Protein AF-A0A7S0KEX9-F1 (afdb_monomer_lite)

Radius of gyration: 14.99 Å; chains: 1; bounding box: 38×30×34 Å

InterPro domains:
  IPR036866 Ribonuclease Z/Hydroxyacylglutathione hydrolase-like [G3DSA:3.60.15.10] (30-98)
  IPR036866 Ribonuclease Z/Hydroxyacylglutathione hydrolase-like [SSF56281] (35-96)

Sequence (99 aa):
PMFADVANAHAWLEAAQALAMRAVVAPCPAHVPHLAPIVTLSDRVTRILALNPSALTLRGTNTYLVGTGRERALIDCGEGRAEYDALLLQAMRERGVER

pLDDT: mean 91.54, std 12.7, range [40.56, 98.75]

Secondary structure (DSSP, 8-state):
-TT--TT-HHHHHHHHHHHHHHHHSPPPPTTSPP--SEEEEETTEEEEE-S--BTTTBT-PEEEEE-SSSS-EEE--TT--HHHHHHHHHHHHHHT---

Foldseek 3Di:
DVPPDPDDPVLVVLLVVLVVCLVPFAFADPPQDDDDQWDDPDLFKIWGFPCRGGPVQRRHPIWIFGGNDLATDIRDDGRDDPVRVVVVVVNSVVRNHDD

Organism: NCBI:txid1486918

Structure (mmCIF, N/CA/C/O backbone):
data_AF-A0A7S0KEX9-F1
#
_entry.id   AF-A0A7S0KEX9-F1
#
loop_
_atom_site.group_PDB
_atom_site.id
_atom_site.type_symbol
_atom_site.label_atom_id
_atom_site.label_alt_id
_atom_site.label_comp_id
_atom_site.label_asym_id
_atom_site.label_entity_id
_atom_site.label_seq_id
_atom_site.pdbx_PDB_ins_code
_atom_site.Cartn_x
_atom_site.Cartn_y
_atom_site.Cartn_z
_atom_site.occupancy
_atom_site.B_iso_or_equiv
_atom_site.auth_seq_id
_atom_site.auth_comp_id
_atom_site.auth_asym_id
_atom_site.auth_atom_id
_atom_site.pdbx_PDB_model_num
ATOM 1 N N . PRO A 1 1 ? 13.112 19.384 14.407 1.00 40.56 1 PRO A N 1
ATOM 2 C CA . PRO A 1 1 ? 11.823 18.743 14.044 1.00 40.56 1 PRO A CA 1
ATOM 3 C C . PRO A 1 1 ? 12.077 17.489 13.195 1.00 40.56 1 PRO A C 1
ATOM 5 O O . PRO A 1 1 ? 12.925 17.531 12.313 1.00 40.56 1 PRO A O 1
ATOM 8 N N . MET A 1 2 ? 11.397 16.387 13.516 1.00 44.88 2 MET A N 1
ATOM 9 C CA . MET A 1 2 ? 11.678 14.978 13.166 1.00 44.88 2 MET A CA 1
ATOM 10 C C . MET A 1 2 ? 11.641 14.607 11.661 1.00 44.88 2 MET A C 1
ATOM 12 O O . MET A 1 2 ? 11.432 13.453 11.332 1.00 44.88 2 MET A O 1
ATOM 16 N N . PHE A 1 3 ? 11.834 15.559 10.745 1.00 50.19 3 PHE A N 1
ATOM 17 C C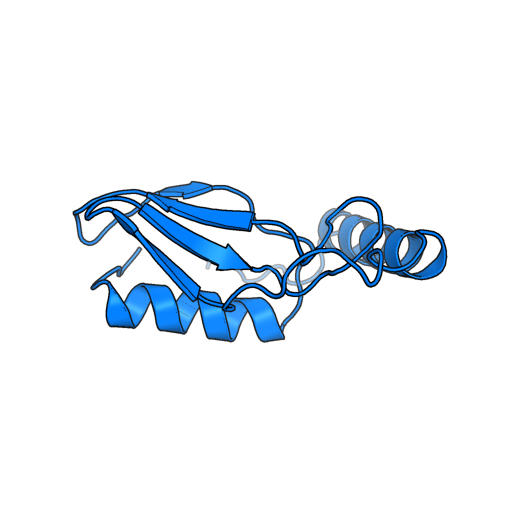A . PHE A 1 3 ? 11.934 15.326 9.294 1.00 50.19 3 PHE A CA 1
ATOM 18 C C . PHE A 1 3 ? 12.926 16.272 8.589 1.00 50.19 3 PHE A C 1
ATOM 20 O O . PHE A 1 3 ? 12.913 16.396 7.371 1.00 50.19 3 PHE A O 1
ATOM 27 N N . ALA A 1 4 ? 13.800 16.955 9.334 1.00 42.62 4 ALA A N 1
ATOM 28 C CA . ALA A 1 4 ? 14.770 17.897 8.770 1.00 42.62 4 ALA A CA 1
ATOM 29 C C . ALA A 1 4 ? 16.101 17.244 8.336 1.00 42.62 4 ALA A C 1
ATOM 31 O O . ALA A 1 4 ? 17.129 17.910 8.374 1.00 42.62 4 ALA A O 1
ATOM 32 N N . ASP A 1 5 ? 16.094 15.969 7.935 1.00 51.12 5 ASP A N 1
ATOM 33 C CA . ASP A 1 5 ? 17.287 15.290 7.405 1.00 51.12 5 ASP A CA 1
ATOM 34 C C . ASP A 1 5 ? 16.951 14.535 6.109 1.00 51.12 5 ASP A C 1
ATOM 36 O O . ASP A 1 5 ? 16.965 13.308 5.997 1.00 51.12 5 ASP A O 1
ATOM 40 N N . VAL A 1 6 ? 16.547 15.323 5.115 1.00 53.88 6 VAL A N 1
ATOM 41 C CA . VAL A 1 6 ? 16.318 14.911 3.726 1.00 53.88 6 VAL A CA 1
ATOM 42 C C . VAL A 1 6 ? 17.662 14.702 3.019 1.00 53.88 6 VAL A C 1
ATOM 44 O O . VAL A 1 6 ? 18.024 15.499 2.163 1.00 53.88 6 VAL A O 1
ATOM 47 N N . ALA A 1 7 ? 18.419 13.672 3.422 1.00 60.12 7 ALA A N 1
ATOM 48 C CA . ALA A 1 7 ? 19.446 12.968 2.626 1.00 60.12 7 ALA A CA 1
ATOM 49 C C . ALA A 1 7 ? 20.301 12.016 3.493 1.00 60.12 7 ALA A C 1
ATOM 51 O O . ALA A 1 7 ? 21.531 12.087 3.465 1.00 60.12 7 ALA A O 1
ATOM 52 N N . ASN A 1 8 ? 19.707 11.094 4.260 1.00 75.31 8 ASN A N 1
ATOM 53 C CA . ASN A 1 8 ? 20.539 10.029 4.829 1.00 75.31 8 ASN A CA 1
ATOM 54 C C . ASN A 1 8 ? 20.976 9.049 3.715 1.00 75.31 8 ASN A C 1
ATOM 56 O O . ASN A 1 8 ? 20.256 8.817 2.741 1.00 75.31 8 ASN A O 1
ATOM 60 N N . ALA A 1 9 ? 22.186 8.494 3.827 1.00 82.06 9 ALA A N 1
ATOM 61 C CA . ALA A 1 9 ? 22.751 7.597 2.812 1.00 82.06 9 ALA A CA 1
ATOM 62 C C . ALA A 1 9 ? 21.870 6.360 2.549 1.00 82.06 9 ALA A C 1
ATOM 64 O O . ALA A 1 9 ? 21.884 5.812 1.450 1.00 82.06 9 ALA A O 1
ATOM 65 N N . HIS A 1 10 ? 21.079 5.946 3.542 1.00 82.06 10 HIS A N 1
ATOM 66 C CA . HIS A 1 10 ? 20.154 4.827 3.421 1.00 82.06 10 HIS A CA 1
ATOM 67 C C . HIS A 1 10 ? 19.002 5.132 2.455 1.00 82.06 10 HIS A C 1
ATOM 69 O O . HIS A 1 10 ? 18.760 4.341 1.555 1.00 82.06 10 HIS A O 1
ATOM 75 N N . ALA A 1 11 ? 18.361 6.299 2.554 1.00 82.06 11 ALA A N 1
ATOM 76 C CA . ALA A 1 11 ? 17.291 6.696 1.640 1.00 82.06 11 ALA A CA 1
ATOM 77 C C . ALA A 1 11 ? 17.776 6.758 0.183 1.00 82.06 11 ALA A C 1
ATOM 79 O O . ALA A 1 11 ? 17.071 6.335 -0.732 1.00 82.06 11 ALA A O 1
ATOM 80 N N . TRP A 1 12 ? 19.007 7.232 -0.034 1.00 84.44 12 TRP A N 1
ATOM 81 C CA . TRP A 1 12 ? 19.632 7.216 -1.357 1.00 84.44 12 TRP A CA 1
ATOM 82 C C . TRP A 1 12 ? 19.937 5.803 -1.854 1.00 84.44 12 TRP A C 1
ATOM 84 O O . TRP A 1 12 ? 19.741 5.526 -3.036 1.00 84.44 12 TRP A O 1
ATOM 94 N N . LEU A 1 13 ? 20.387 4.907 -0.971 1.00 88.75 13 LEU A N 1
ATOM 95 C CA . LEU A 1 13 ? 20.629 3.509 -1.315 1.00 88.75 13 LEU A CA 1
ATOM 96 C C . LEU A 1 13 ? 19.329 2.797 -1.707 1.00 88.75 13 LEU A C 1
ATOM 98 O O . LEU A 1 13 ? 19.294 2.163 -2.757 1.00 88.75 13 LEU A O 1
ATOM 102 N N . GLU A 1 14 ? 18.260 2.973 -0.932 1.00 87.12 14 GLU A N 1
ATOM 103 C CA . GLU A 1 14 ? 16.940 2.397 -1.218 1.00 87.12 14 GLU A CA 1
ATOM 104 C C . GLU A 1 14 ? 16.370 2.937 -2.537 1.00 87.12 14 GLU A C 1
ATOM 106 O O . GLU A 1 14 ? 15.898 2.173 -3.379 1.00 87.12 14 GLU A O 1
ATOM 111 N N . ALA A 1 15 ? 16.488 4.247 -2.785 1.00 85.50 15 ALA A N 1
ATOM 112 C CA . ALA A 1 15 ? 16.070 4.843 -4.053 1.00 85.50 15 ALA A CA 1
ATOM 113 C C . ALA A 1 15 ? 16.876 4.293 -5.245 1.00 85.50 15 ALA A C 1
ATOM 115 O O . ALA A 1 15 ? 16.308 3.996 -6.300 1.00 85.50 15 ALA A O 1
ATOM 116 N N . ALA A 1 16 ? 18.193 4.119 -5.085 1.00 90.25 16 ALA A N 1
ATOM 117 C CA . ALA A 1 16 ? 19.052 3.533 -6.109 1.00 90.25 16 ALA A CA 1
ATOM 118 C C . ALA A 1 16 ? 18.725 2.051 -6.354 1.00 90.25 16 ALA A C 1
ATOM 120 O O . ALA A 1 16 ? 18.656 1.624 -7.508 1.00 90.25 16 ALA A O 1
ATOM 121 N N . GLN A 1 17 ? 18.471 1.276 -5.297 1.00 89.38 17 GLN A N 1
ATOM 122 C CA . GLN A 1 17 ? 18.040 -0.119 -5.391 1.00 89.38 17 GLN A CA 1
ATOM 123 C C . GLN A 1 17 ? 16.681 -0.234 -6.083 1.00 89.38 17 GLN A C 1
ATOM 125 O O . GLN A 1 17 ? 16.544 -1.041 -7.001 1.00 89.38 17 GLN A O 1
ATOM 130 N N . ALA A 1 18 ? 15.704 0.605 -5.731 1.00 88.19 18 ALA A N 1
ATOM 131 C CA . ALA A 1 18 ? 14.406 0.644 -6.399 1.00 88.19 18 ALA A CA 1
ATOM 132 C C . ALA A 1 18 ? 14.549 0.971 -7.895 1.00 88.19 18 ALA A C 1
ATOM 134 O O . ALA A 1 18 ? 13.959 0.296 -8.740 1.00 88.19 18 ALA A O 1
ATOM 135 N N . LEU A 1 19 ? 15.381 1.958 -8.250 1.00 90.81 19 LEU A N 1
ATOM 136 C CA . LEU A 1 19 ? 15.660 2.292 -9.648 1.00 90.81 19 LEU A CA 1
ATOM 137 C C . LEU A 1 19 ? 16.322 1.128 -10.398 1.00 90.81 19 LEU A C 1
ATOM 139 O O . LEU A 1 19 ? 15.902 0.802 -11.510 1.00 90.81 19 LEU A O 1
ATOM 143 N N . ALA A 1 20 ? 17.319 0.483 -9.791 1.00 91.62 20 ALA A N 1
ATOM 144 C CA . ALA A 1 20 ? 17.985 -0.676 -10.374 1.00 91.62 20 ALA A CA 1
ATOM 145 C C . ALA A 1 20 ? 16.995 -1.827 -10.600 1.00 91.62 20 ALA A C 1
ATOM 147 O O . ALA A 1 20 ? 16.930 -2.372 -11.701 1.00 91.62 20 ALA A O 1
ATOM 148 N N . MET A 1 21 ? 16.161 -2.140 -9.603 1.00 90.12 21 MET A N 1
ATOM 149 C CA . MET A 1 21 ? 15.127 -3.172 -9.706 1.00 90.12 21 MET A CA 1
ATOM 150 C C . MET A 1 21 ? 14.129 -2.865 -10.826 1.00 90.12 21 MET A C 1
ATOM 152 O O . MET A 1 21 ? 13.823 -3.748 -11.625 1.00 90.12 21 MET A O 1
ATOM 156 N N . ARG A 1 22 ? 13.685 -1.612 -10.973 1.00 89.69 22 ARG A N 1
ATOM 157 C CA . ARG A 1 22 ? 12.811 -1.202 -12.089 1.00 89.69 22 ARG A CA 1
ATOM 158 C C . ARG A 1 22 ? 13.440 -1.426 -13.465 1.00 89.69 22 ARG A C 1
ATOM 160 O O . ARG A 1 22 ? 12.709 -1.676 -14.417 1.00 89.69 22 ARG A O 1
ATOM 167 N N . ALA A 1 23 ? 14.762 -1.309 -13.583 1.00 91.75 23 ALA A N 1
ATOM 168 C CA . ALA A 1 23 ? 15.464 -1.477 -14.853 1.00 91.75 23 ALA A CA 1
ATOM 169 C C . ALA A 1 23 ? 15.674 -2.951 -15.238 1.00 91.75 23 ALA A C 1
ATOM 171 O O . ALA A 1 23 ? 15.753 -3.259 -16.425 1.00 91.75 23 ALA A O 1
ATOM 172 N N . VAL A 1 24 ? 15.782 -3.853 -14.255 1.00 93.88 24 VAL A N 1
ATOM 173 C CA . VAL A 1 24 ? 16.152 -5.262 -14.497 1.00 93.88 24 VAL A CA 1
ATOM 174 C C . VAL A 1 24 ? 14.998 -6.249 -14.331 1.00 93.88 24 VAL A C 1
ATOM 176 O O . VAL A 1 24 ? 15.065 -7.359 -14.857 1.00 93.88 24 VAL A O 1
ATOM 179 N N . VAL A 1 25 ? 13.939 -5.880 -13.607 1.00 95.06 25 VAL A N 1
ATOM 180 C CA . VAL A 1 25 ? 12.787 -6.760 -13.395 1.00 95.06 25 VAL A CA 1
ATOM 181 C C . VAL A 1 25 ? 11.851 -6.689 -14.597 1.00 95.06 25 VAL A C 1
ATOM 183 O O . VAL A 1 25 ? 11.464 -5.614 -15.053 1.00 95.06 25 VAL A O 1
ATOM 186 N N . ALA A 1 26 ? 11.451 -7.861 -15.092 1.00 97.00 26 ALA A N 1
ATOM 187 C CA . ALA A 1 26 ? 10.507 -7.967 -16.195 1.00 97.00 26 ALA A CA 1
ATOM 188 C C . ALA A 1 26 ? 9.161 -7.270 -15.878 1.00 97.00 26 ALA A C 1
ATOM 190 O O . ALA A 1 26 ? 8.765 -7.180 -14.711 1.00 97.00 26 ALA A O 1
ATOM 191 N N . PRO A 1 27 ? 8.410 -6.809 -16.895 1.00 96.19 27 PRO A N 1
ATOM 192 C CA . PRO A 1 27 ? 7.098 -6.202 -16.689 1.00 96.19 27 PRO A CA 1
ATOM 193 C C . PRO A 1 27 ? 6.069 -7.162 -16.074 1.00 96.19 27 PRO A C 1
ATOM 195 O O . PRO A 1 27 ? 6.195 -8.384 -16.149 1.00 96.19 27 PRO A O 1
ATOM 198 N N . CYS A 1 28 ? 5.002 -6.595 -15.509 1.00 96.56 28 CYS A N 1
ATOM 199 C CA . CYS A 1 28 ? 3.834 -7.355 -15.062 1.00 96.56 28 CYS A CA 1
ATOM 200 C C . CYS A 1 28 ? 3.228 -8.170 -16.226 1.00 96.56 28 CYS A C 1
ATOM 202 O O . CYS A 1 28 ? 2.983 -7.591 -17.291 1.00 96.56 28 CYS A O 1
ATOM 204 N N . PRO A 1 29 ? 2.946 -9.477 -16.056 1.00 96.75 29 PRO A N 1
ATOM 205 C CA . PRO A 1 29 ? 2.329 -10.279 -17.108 1.00 96.75 29 PRO A CA 1
ATOM 206 C C . PRO A 1 29 ? 0.966 -9.722 -17.546 1.00 96.75 29 PRO A C 1
ATOM 208 O O . PRO A 1 29 ? 0.120 -9.381 -16.720 1.00 96.75 29 PRO A O 1
ATOM 211 N N . ALA A 1 30 ? 0.721 -9.687 -18.859 1.00 94.56 30 ALA A N 1
ATOM 212 C CA . ALA A 1 30 ? -0.453 -9.026 -19.442 1.00 94.56 30 ALA A CA 1
ATOM 213 C C . ALA A 1 30 ? -1.810 -9.614 -19.003 1.00 94.56 30 ALA A C 1
ATOM 215 O O . ALA A 1 30 ? -2.813 -8.906 -19.007 1.00 94.56 30 ALA A O 1
ATOM 216 N N . HIS A 1 31 ? -1.851 -10.893 -18.617 1.00 95.50 31 HIS A N 1
ATOM 217 C CA . HIS A 1 31 ? -3.080 -11.596 -18.230 1.00 95.50 31 HIS A CA 1
ATOM 218 C C . HIS A 1 31 ? -3.477 -11.391 -16.760 1.00 95.50 31 HIS A C 1
ATOM 220 O O . HIS A 1 31 ? -4.548 -11.835 -16.349 1.00 95.50 31 HIS A O 1
ATOM 226 N N . VAL A 1 32 ? -2.633 -10.748 -15.945 1.00 96.62 32 VAL A N 1
ATOM 227 C CA . VAL A 1 32 ? -2.974 -10.448 -14.549 1.00 96.62 32 VAL A CA 1
ATOM 228 C C . VAL A 1 32 ? -4.152 -9.468 -14.545 1.00 96.62 32 VAL A C 1
ATOM 230 O O . VAL A 1 32 ? -4.085 -8.471 -15.254 1.00 96.62 32 VAL A O 1
ATOM 233 N N . PRO A 1 33 ? -5.230 -9.665 -13.770 1.00 95.75 33 PRO A N 1
ATOM 234 C CA . PRO A 1 33 ? -6.350 -8.725 -13.746 1.00 95.75 33 PRO A CA 1
ATOM 235 C C . PRO A 1 33 ? -5.930 -7.308 -13.346 1.00 95.75 33 PRO A C 1
ATOM 237 O O . PRO A 1 33 ? -4.985 -7.114 -12.578 1.00 95.75 33 PRO A O 1
ATOM 240 N N . HIS A 1 34 ? -6.627 -6.301 -13.868 1.00 95.25 34 HIS A N 1
ATOM 241 C CA . HIS A 1 34 ? -6.463 -4.932 -13.390 1.00 95.25 34 HIS A CA 1
ATOM 242 C C . HIS A 1 34 ? -7.092 -4.779 -12.007 1.00 95.25 34 HIS A C 1
ATOM 244 O O . HIS A 1 34 ? -8.122 -5.377 -11.699 1.00 95.25 34 HIS A O 1
ATOM 250 N N . LEU A 1 35 ? -6.459 -3.961 -11.174 1.00 96.94 35 LEU A N 1
ATOM 251 C CA . LEU A 1 35 ? -6.886 -3.697 -9.812 1.00 96.94 35 LEU A CA 1
ATOM 252 C C . LEU A 1 35 ? -7.090 -2.194 -9.642 1.00 96.94 35 LEU A C 1
ATOM 254 O O . LEU A 1 35 ? -6.278 -1.401 -10.117 1.00 96.94 35 LEU A O 1
ATOM 258 N N . ALA A 1 36 ? -8.163 -1.808 -8.951 1.00 97.94 36 ALA A N 1
ATOM 259 C CA . ALA A 1 36 ? -8.374 -0.416 -8.574 1.00 97.94 36 ALA A CA 1
ATOM 260 C C . ALA A 1 36 ? -7.237 0.063 -7.644 1.00 97.94 36 ALA A C 1
ATOM 262 O O . ALA A 1 36 ? -6.828 -0.708 -6.761 1.00 97.94 36 ALA A O 1
ATOM 263 N N . PRO A 1 37 ? -6.744 1.309 -7.798 1.00 97.88 37 PRO A N 1
ATOM 264 C CA . PRO A 1 37 ? -5.664 1.839 -6.967 1.00 97.88 37 PRO A CA 1
ATOM 265 C C . PRO A 1 37 ? -5.977 1.817 -5.469 1.00 97.88 37 PRO A C 1
ATOM 267 O O . PRO A 1 37 ? -5.094 1.516 -4.674 1.00 97.88 37 PRO A O 1
ATOM 270 N N . ILE A 1 38 ? -7.234 2.072 -5.097 1.00 98.50 38 ILE A N 1
ATOM 271 C CA . ILE A 1 38 ? -7.737 2.013 -3.722 1.00 98.50 38 ILE A CA 1
ATOM 272 C C . ILE A 1 38 ? -8.950 1.082 -3.705 1.00 98.50 38 ILE A C 1
ATOM 274 O O . ILE A 1 38 ? -9.808 1.156 -4.585 1.00 98.50 38 ILE A O 1
ATOM 278 N N . VAL A 1 39 ? -9.029 0.192 -2.716 1.00 98.56 39 VAL A N 1
ATOM 279 C CA . VAL A 1 39 ? -10.216 -0.643 -2.493 1.00 98.56 39 VAL A CA 1
ATOM 280 C C . VAL A 1 39 ? -10.430 -0.903 -1.005 1.00 98.56 39 VAL A C 1
ATOM 282 O O . VAL A 1 39 ? -9.49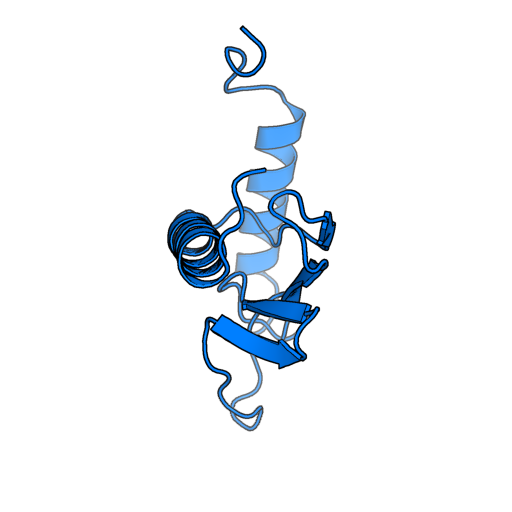9 -1.240 -0.272 1.00 98.56 39 VAL A O 1
ATOM 285 N N . THR A 1 40 ? -11.672 -0.780 -0.546 1.00 98.19 40 THR A N 1
ATOM 286 C CA . THR A 1 40 ? -12.072 -1.232 0.789 1.00 98.19 40 THR A CA 1
ATOM 287 C C . THR A 1 40 ? -12.393 -2.721 0.729 1.00 98.19 40 THR A C 1
ATOM 289 O O . THR A 1 40 ? -13.303 -3.136 0.019 1.00 98.19 40 THR A O 1
ATOM 292 N N . LEU A 1 41 ? -11.626 -3.527 1.462 1.00 98.38 41 LEU A N 1
ATOM 293 C CA . LEU A 1 41 ? -11.791 -4.983 1.513 1.00 98.38 41 LEU A CA 1
ATOM 294 C C . LEU A 1 41 ? -12.717 -5.410 2.660 1.00 98.38 41 LEU A C 1
ATOM 296 O O . LEU A 1 41 ? -13.350 -6.457 2.594 1.00 98.38 41 LEU A O 1
ATOM 300 N N . SER A 1 42 ? -12.773 -4.610 3.727 1.00 98.38 42 SER A N 1
ATOM 301 C CA . SER A 1 42 ? -13.686 -4.763 4.864 1.00 98.38 42 SER A CA 1
ATOM 302 C C . SER A 1 42 ? -13.778 -3.445 5.634 1.00 98.38 42 SER A C 1
ATOM 304 O O . SER A 1 42 ? -13.012 -2.517 5.367 1.00 98.38 42 SER A O 1
ATOM 306 N N . ASP A 1 43 ? -14.624 -3.380 6.663 1.00 96.50 43 ASP A N 1
ATOM 307 C CA . ASP A 1 43 ? -14.711 -2.210 7.549 1.00 96.50 43 ASP A CA 1
ATOM 308 C C . ASP A 1 43 ? -13.354 -1.801 8.147 1.00 96.50 43 ASP A C 1
ATOM 310 O O . ASP A 1 43 ? -13.092 -0.611 8.338 1.00 96.50 43 ASP A O 1
ATOM 314 N N . ARG A 1 44 ? -12.469 -2.781 8.386 1.00 98.31 44 ARG A N 1
ATOM 315 C CA . ARG A 1 44 ? -11.153 -2.594 9.013 1.00 98.31 44 ARG A CA 1
ATOM 316 C C . ARG A 1 44 ? -10.000 -2.448 8.018 1.00 98.31 44 ARG A C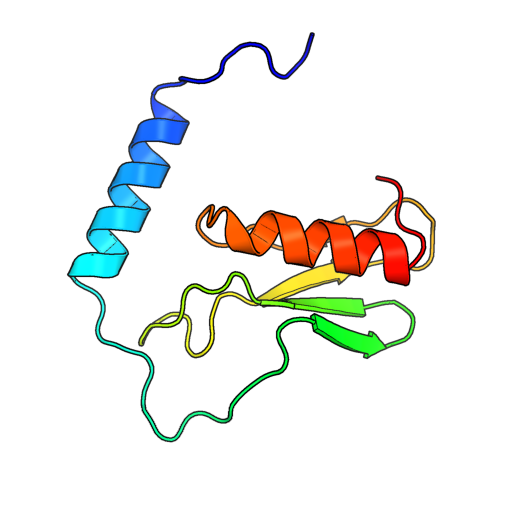 1
ATOM 318 O O . ARG A 1 44 ? -8.944 -1.975 8.419 1.00 98.31 44 ARG A O 1
ATOM 325 N N . VAL A 1 45 ? -10.154 -2.877 6.764 1.00 98.62 45 VAL A N 1
ATOM 326 C CA . VAL A 1 45 ? -9.022 -3.018 5.830 1.00 98.62 45 VAL A CA 1
ATOM 327 C C . VAL A 1 45 ? -9.285 -2.266 4.534 1.00 98.62 45 VAL A C 1
ATOM 329 O O . VAL A 1 45 ? -10.227 -2.567 3.801 1.00 98.62 45 VAL A O 1
ATOM 332 N N . THR A 1 46 ? -8.409 -1.311 4.228 1.00 98.75 46 THR A N 1
ATOM 333 C CA . THR A 1 46 ? -8.353 -0.621 2.932 1.00 98.75 46 THR A CA 1
ATOM 334 C C . THR A 1 46 ? -6.998 -0.883 2.294 1.00 98.75 46 THR A C 1
ATOM 336 O O . THR A 1 46 ? -5.975 -0.671 2.937 1.00 98.75 46 THR A O 1
ATOM 339 N N . ARG A 1 47 ? -6.990 -1.364 1.051 1.00 98.69 47 ARG A N 1
ATOM 340 C CA . ARG A 1 47 ? -5.775 -1.618 0.274 1.00 98.69 47 ARG A CA 1
ATOM 341 C C . ARG A 1 47 ? -5.495 -0.446 -0.655 1.00 98.69 47 ARG A C 1
ATOM 343 O O . ARG A 1 47 ? -6.414 0.012 -1.336 1.00 98.69 47 ARG A O 1
ATOM 350 N N . ILE A 1 48 ? -4.231 -0.055 -0.745 1.00 98.62 48 ILE A N 1
ATOM 351 C CA . ILE A 1 48 ? -3.711 0.911 -1.707 1.00 98.62 48 ILE A CA 1
ATOM 352 C C . ILE A 1 48 ? -2.600 0.231 -2.520 1.00 98.62 48 ILE A C 1
ATOM 354 O O . ILE A 1 48 ? -1.789 -0.514 -1.978 1.00 98.62 48 ILE A O 1
ATOM 358 N N . LEU A 1 49 ? -2.583 0.417 -3.838 1.00 98.25 49 LEU A N 1
ATOM 359 C CA . LEU A 1 49 ? -1.484 -0.059 -4.683 1.00 98.25 49 LEU A CA 1
ATOM 360 C C . LEU A 1 49 ? -0.356 0.971 -4.719 1.00 98.25 49 LEU A C 1
ATOM 362 O O . LEU A 1 49 ? -0.603 2.137 -5.016 1.00 98.25 49 LEU A O 1
ATOM 366 N N . ALA A 1 50 ? 0.888 0.526 -4.533 1.00 97.19 50 ALA A N 1
ATOM 367 C CA . ALA A 1 50 ? 2.077 1.388 -4.571 1.00 97.19 50 ALA A CA 1
ATOM 368 C C . ALA A 1 50 ? 2.544 1.794 -5.984 1.00 97.19 50 ALA A C 1
ATOM 370 O O . ALA A 1 50 ? 3.600 2.403 -6.146 1.00 97.19 50 ALA A O 1
ATOM 371 N N . LEU A 1 51 ? 1.755 1.469 -7.016 1.00 95.69 51 LEU A N 1
ATOM 372 C CA . LEU A 1 51 ? 1.961 1.881 -8.412 1.00 95.69 51 LEU A CA 1
ATOM 373 C C . LEU A 1 51 ? 3.292 1.440 -9.037 1.00 95.69 51 LEU A C 1
ATOM 375 O O . LEU A 1 51 ? 3.792 2.068 -9.968 1.00 95.69 51 LEU A O 1
ATOM 379 N N . ASN A 1 52 ? 3.841 0.328 -8.564 1.00 95.38 52 ASN A N 1
ATOM 380 C CA . ASN A 1 52 ? 5.101 -0.248 -9.016 1.00 95.38 52 ASN A CA 1
ATOM 381 C C . ASN A 1 52 ? 4.914 -1.614 -9.693 1.00 95.38 52 ASN A C 1
ATOM 383 O O . ASN A 1 52 ? 5.376 -2.615 -9.152 1.00 95.38 52 ASN A O 1
ATOM 387 N N . PRO A 1 53 ? 4.211 -1.718 -10.835 1.00 96.12 53 PRO A N 1
ATOM 388 C CA . PRO A 1 53 ? 3.929 -3.004 -11.465 1.00 96.12 53 PRO A CA 1
ATOM 389 C C . PRO A 1 53 ? 5.187 -3.654 -12.057 1.00 96.12 53 PRO A C 1
ATOM 391 O O . PRO A 1 53 ? 5.955 -3.013 -12.769 1.00 96.12 53 PRO A O 1
ATOM 394 N N . SER A 1 54 ? 5.363 -4.951 -11.816 1.00 96.12 54 SER A N 1
ATOM 395 C CA . SER A 1 54 ? 6.474 -5.755 -12.341 1.00 96.12 54 SER A CA 1
ATOM 396 C C . SER A 1 54 ? 6.133 -7.248 -12.283 1.00 96.12 54 SER A C 1
ATOM 398 O O . SER A 1 54 ? 5.086 -7.632 -11.764 1.00 96.12 54 SER A O 1
ATOM 400 N N . ALA A 1 55 ? 7.011 -8.116 -12.775 1.00 96.31 55 ALA A N 1
ATOM 401 C CA . ALA A 1 55 ? 6.873 -9.561 -12.616 1.00 96.31 55 ALA A CA 1
ATOM 402 C C . ALA A 1 55 ? 6.916 -10.012 -11.141 1.00 96.31 55 ALA A C 1
ATOM 404 O O . ALA A 1 55 ? 6.353 -11.054 -10.817 1.00 96.31 55 ALA A O 1
ATOM 405 N N . LEU A 1 56 ? 7.540 -9.231 -10.247 1.00 94.88 56 LEU A N 1
ATOM 406 C CA . LEU A 1 56 ? 7.666 -9.555 -8.817 1.00 94.88 56 LEU A CA 1
ATOM 407 C C . LEU A 1 56 ? 6.545 -8.956 -7.963 1.00 94.88 56 LEU A C 1
ATOM 409 O O . LEU A 1 56 ? 6.144 -9.534 -6.959 1.00 94.88 56 LEU A O 1
ATOM 413 N N . THR A 1 57 ? 6.029 -7.798 -8.364 1.00 95.81 57 THR A N 1
ATOM 414 C CA . THR A 1 57 ? 4.997 -7.043 -7.634 1.00 95.81 57 THR A CA 1
ATOM 415 C C . THR A 1 57 ? 3.624 -7.129 -8.299 1.00 95.81 57 THR A C 1
ATOM 417 O O . THR A 1 57 ? 2.650 -6.573 -7.801 1.00 95.81 57 THR A O 1
ATOM 420 N N . LEU A 1 58 ? 3.514 -7.818 -9.438 1.00 96.94 58 LEU A N 1
ATOM 421 C CA . LEU A 1 58 ? 2.307 -7.910 -10.256 1.00 96.94 58 LEU A CA 1
ATOM 422 C C . LEU A 1 58 ? 1.756 -6.516 -10.597 1.00 96.94 58 LEU A C 1
ATOM 424 O O . LEU A 1 58 ? 2.398 -5.760 -11.322 1.00 96.94 58 LEU A O 1
ATOM 428 N N . ARG A 1 59 ? 0.555 -6.155 -10.131 1.00 97.00 59 ARG A N 1
ATOM 429 C CA . ARG A 1 59 ? -0.042 -4.826 -10.378 1.00 97.00 59 ARG A CA 1
ATOM 430 C C . ARG A 1 59 ? 0.556 -3.714 -9.507 1.00 97.00 59 ARG A C 1
ATOM 432 O O . ARG A 1 59 ? 0.210 -2.553 -9.702 1.00 97.00 59 ARG A O 1
ATOM 439 N N . GLY A 1 60 ? 1.460 -4.067 -8.603 1.00 96.62 60 GLY A N 1
ATOM 440 C CA . GLY A 1 60 ? 2.090 -3.193 -7.628 1.00 96.62 60 GLY A CA 1
ATOM 441 C C . GLY A 1 60 ? 2.034 -3.823 -6.241 1.00 96.62 60 GLY A C 1
ATOM 442 O O . GLY A 1 60 ? 1.194 -4.682 -5.966 1.00 96.62 60 GLY A O 1
ATOM 443 N N . THR A 1 61 ? 2.922 -3.377 -5.361 1.00 97.38 61 THR A N 1
ATOM 444 C CA . THR A 1 61 ? 2.897 -3.737 -3.947 1.00 97.38 61 THR A CA 1
ATOM 445 C C . THR A 1 61 ? 1.546 -3.349 -3.356 1.00 97.38 61 THR A C 1
ATOM 447 O O . THR A 1 61 ? 1.063 -2.231 -3.559 1.00 97.38 61 THR A O 1
ATOM 450 N N . ASN A 1 62 ? 0.928 -4.283 -2.638 1.00 98.38 62 ASN A N 1
ATOM 451 C CA . ASN A 1 62 ? -0.283 -4.007 -1.885 1.00 98.38 62 ASN A CA 1
ATOM 452 C C . ASN A 1 62 ? 0.115 -3.433 -0.529 1.00 98.38 62 ASN A C 1
ATOM 454 O O . ASN A 1 62 ? 0.709 -4.147 0.276 1.00 98.38 62 ASN A O 1
ATOM 458 N N . THR A 1 63 ? -0.258 -2.189 -0.265 1.00 98.50 63 THR A N 1
ATOM 459 C CA . THR A 1 63 ? -0.164 -1.594 1.066 1.00 98.50 63 THR A CA 1
ATOM 460 C C . THR A 1 63 ? -1.546 -1.561 1.704 1.00 98.50 63 THR A C 1
ATOM 462 O O . THR A 1 63 ? -2.570 -1.596 1.007 1.00 98.50 63 THR A O 1
ATOM 465 N N . TYR A 1 64 ? -1.606 -1.544 3.034 1.00 98.69 64 TYR A N 1
ATOM 466 C CA . TYR A 1 64 ? -2.877 -1.648 3.747 1.00 98.69 64 TYR A CA 1
ATOM 467 C C . TYR A 1 64 ? -2.971 -0.666 4.901 1.00 98.69 64 TYR A C 1
ATOM 469 O O . TYR A 1 64 ? -2.120 -0.662 5.782 1.00 98.69 64 TYR A O 1
ATOM 477 N N . LEU A 1 65 ? -4.072 0.080 4.945 1.00 98.50 65 LEU A N 1
ATOM 478 C CA . LEU A 1 65 ? -4.536 0.743 6.157 1.00 98.50 65 LEU A CA 1
ATOM 479 C C . LEU A 1 65 ? -5.412 -0.235 6.939 1.00 98.50 65 LEU A C 1
ATOM 481 O O . LEU A 1 65 ? -6.463 -0.667 6.447 1.00 98.50 65 LEU A O 1
ATOM 485 N N . VAL A 1 66 ? -4.985 -0.571 8.156 1.00 98.69 66 VAL A N 1
ATOM 486 C CA . VAL A 1 66 ? -5.648 -1.552 9.020 1.00 98.69 66 VAL A CA 1
ATOM 487 C C . VAL A 1 66 ? -6.070 -0.913 10.338 1.00 98.69 66 VAL A C 1
ATOM 489 O O . VAL A 1 66 ? -5.252 -0.430 11.117 1.00 98.69 66 VAL A O 1
ATOM 492 N N . GLY A 1 67 ? -7.374 -0.936 10.598 1.00 98.31 67 GLY A N 1
ATOM 493 C 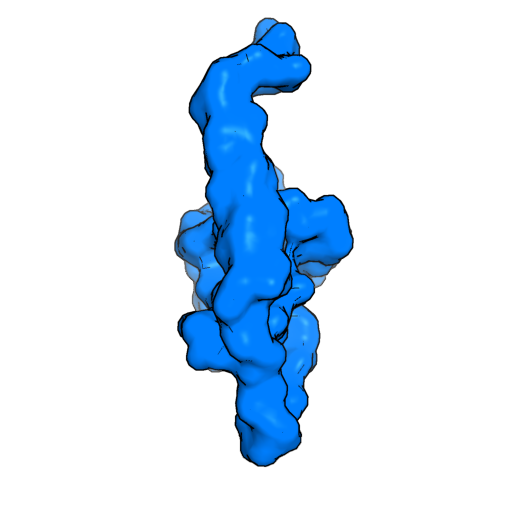CA . GLY A 1 67 ? -7.986 -0.386 11.802 1.00 98.31 67 GLY A CA 1
ATOM 494 C C . GLY A 1 67 ? -9.357 0.217 11.516 1.00 98.31 67 GLY A C 1
ATOM 495 O O . GLY A 1 67 ? -9.753 0.395 10.366 1.00 98.31 67 GLY A O 1
ATOM 496 N N . THR A 1 68 ? -10.094 0.522 12.578 1.00 97.44 68 THR A N 1
ATOM 497 C CA . THR A 1 68 ? -11.407 1.190 12.500 1.00 97.44 68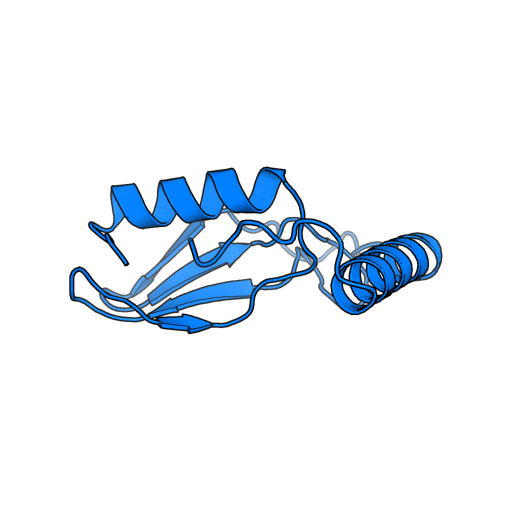 THR A CA 1
ATOM 498 C C . THR A 1 68 ? -11.391 2.585 13.125 1.00 97.44 68 THR A C 1
ATOM 500 O O . THR A 1 68 ? -12.318 3.356 12.906 1.00 97.44 68 THR A O 1
ATOM 503 N N . GLY A 1 69 ? -10.345 2.921 13.888 1.00 97.25 69 GLY A N 1
ATOM 504 C CA . GLY A 1 69 ? -10.165 4.231 14.510 1.00 97.25 69 GLY A CA 1
ATOM 505 C C . GLY A 1 69 ? -9.603 5.288 13.557 1.00 97.25 69 GLY A C 1
ATOM 506 O O . GLY A 1 69 ? -9.429 5.042 12.360 1.00 97.25 69 GLY A O 1
ATOM 507 N N . ARG A 1 70 ? -9.316 6.466 14.122 1.00 97.75 70 ARG A N 1
ATOM 508 C CA . ARG A 1 70 ? -8.661 7.592 13.432 1.00 97.75 70 ARG A CA 1
ATOM 509 C C . ARG A 1 70 ? -7.154 7.388 13.286 1.00 97.75 70 ARG A C 1
ATOM 511 O O . ARG A 1 70 ? -6.559 7.960 12.389 1.00 97.75 70 ARG A O 1
ATOM 518 N N . GLU A 1 71 ? -6.558 6.556 14.132 1.00 98.19 71 GLU A N 1
ATOM 519 C CA . GLU A 1 71 ? -5.177 6.095 13.998 1.00 98.19 71 GLU A CA 1
ATOM 520 C C . GLU A 1 71 ? -5.188 4.655 13.484 1.00 98.19 71 GLU A C 1
ATOM 522 O O . GLU A 1 71 ? -5.945 3.820 14.001 1.00 98.19 71 GLU A O 1
ATOM 527 N N . ARG A 1 72 ? -4.423 4.371 12.426 1.00 98.12 72 ARG A N 1
ATOM 528 C CA . ARG A 1 72 ? -4.407 3.045 11.786 1.00 98.12 72 ARG A CA 1
ATOM 529 C C . ARG A 1 72 ? -2.998 2.605 11.436 1.00 98.12 72 ARG A C 1
ATOM 531 O O . ARG A 1 72 ? -2.148 3.409 11.087 1.00 98.12 72 ARG A O 1
ATOM 538 N N . ALA A 1 73 ? -2.774 1.295 11.464 1.00 98.25 73 ALA A N 1
ATOM 539 C CA . ALA A 1 73 ? -1.509 0.736 11.016 1.00 98.25 73 ALA A CA 1
ATOM 540 C C . ALA A 1 73 ? -1.425 0.795 9.485 1.00 98.25 73 ALA A C 1
ATOM 542 O O . ALA A 1 73 ? -2.343 0.330 8.803 1.00 98.25 73 ALA A O 1
ATOM 543 N N . LEU A 1 74 ? -0.312 1.315 8.967 1.00 98.12 74 LEU A N 1
ATOM 544 C CA . LEU A 1 74 ? 0.094 1.132 7.580 1.00 98.12 74 LEU A CA 1
ATOM 545 C C . LEU A 1 74 ? 0.979 -0.114 7.488 1.00 98.12 74 LEU A C 1
ATOM 547 O O . LEU A 1 74 ? 2.027 -0.188 8.127 1.00 98.12 74 LEU A O 1
ATOM 551 N N . ILE A 1 75 ? 0.544 -1.100 6.710 1.00 98.44 75 ILE A N 1
ATOM 552 C CA . ILE A 1 75 ? 1.330 -2.295 6.401 1.00 98.44 75 ILE A CA 1
ATOM 553 C C . ILE A 1 75 ? 1.925 -2.125 5.009 1.00 98.44 75 ILE A C 1
ATOM 555 O O . ILE A 1 75 ? 1.169 -1.974 4.045 1.00 98.44 75 ILE A O 1
ATOM 559 N N . ASP A 1 76 ? 3.254 -2.235 4.939 1.00 96.38 76 ASP A N 1
ATOM 560 C CA . ASP A 1 76 ? 4.079 -2.033 3.742 1.00 96.38 76 ASP A CA 1
ATOM 561 C C . ASP A 1 76 ? 4.077 -0.572 3.236 1.00 96.38 76 ASP A C 1
ATOM 563 O O . ASP A 1 76 ? 3.158 0.207 3.494 1.00 96.38 76 ASP A O 1
ATOM 567 N N . CYS A 1 77 ? 5.131 -0.187 2.521 1.00 91.75 77 CYS A N 1
ATOM 568 C CA . CYS A 1 77 ? 5.364 1.176 2.035 1.00 91.75 77 CYS A CA 1
ATOM 569 C C . CYS A 1 77 ? 5.670 1.234 0.529 1.00 91.75 77 CYS A C 1
ATOM 571 O O . CYS A 1 77 ? 5.870 2.322 -0.015 1.00 91.75 77 CYS A O 1
ATOM 573 N N . GLY A 1 78 ? 5.697 0.091 -0.167 1.00 92.19 78 GLY A N 1
ATOM 574 C CA . GLY A 1 78 ? 6.044 0.058 -1.587 1.00 92.19 78 GLY A CA 1
ATOM 575 C C . GLY A 1 78 ? 7.492 0.485 -1.846 1.00 92.19 78 GLY A C 1
ATOM 576 O O . GLY A 1 78 ? 8.385 0.166 -1.073 1.00 92.19 78 GLY A O 1
ATOM 577 N N . GLU A 1 79 ? 7.731 1.197 -2.950 1.00 90.12 79 GLU A N 1
ATOM 578 C CA . GLU A 1 79 ? 9.082 1.594 -3.403 1.00 90.12 79 GLU A CA 1
ATOM 579 C C . GLU A 1 79 ? 9.294 3.122 -3.461 1.00 90.12 79 GLU A C 1
ATOM 581 O O . GLU A 1 79 ? 10.137 3.607 -4.217 1.00 90.12 79 GLU A O 1
ATOM 586 N N . GLY A 1 80 ? 8.482 3.899 -2.734 1.00 86.25 80 GLY A N 1
ATOM 587 C CA . GLY A 1 80 ? 8.631 5.359 -2.657 1.00 86.25 80 GLY A CA 1
ATOM 588 C C . GLY A 1 80 ? 8.266 6.118 -3.942 1.00 86.25 80 GLY A C 1
ATOM 589 O O . GLY A 1 80 ? 8.961 7.056 -4.330 1.00 86.25 80 GLY A O 1
ATOM 590 N N . ARG A 1 81 ? 7.197 5.715 -4.646 1.00 88.81 81 ARG A N 1
ATOM 591 C CA . ARG A 1 81 ? 6.653 6.489 -5.780 1.00 88.81 81 ARG A CA 1
ATOM 592 C C . ARG A 1 81 ? 5.884 7.708 -5.280 1.00 88.81 81 ARG A C 1
ATOM 594 O O . ARG A 1 81 ? 4.975 7.555 -4.476 1.00 88.81 81 ARG A O 1
ATOM 601 N N . ALA A 1 82 ? 6.175 8.892 -5.814 1.00 88.56 82 ALA A N 1
ATOM 602 C CA . ALA A 1 82 ? 5.500 10.127 -5.405 1.00 88.56 82 ALA A CA 1
ATOM 603 C C . ALA A 1 82 ? 3.974 10.069 -5.625 1.00 88.56 82 ALA A C 1
ATOM 605 O O . ALA A 1 82 ? 3.196 10.637 -4.864 1.00 88.56 82 ALA A O 1
ATOM 606 N N . GLU A 1 83 ? 3.524 9.346 -6.650 1.00 92.56 83 GLU A N 1
ATOM 607 C CA . GLU A 1 83 ? 2.106 9.173 -6.963 1.00 92.56 83 GLU A CA 1
ATOM 608 C C . GLU A 1 83 ? 1.373 8.284 -5.944 1.00 92.56 83 GLU A C 1
ATOM 610 O O . GLU A 1 83 ? 0.156 8.400 -5.788 1.00 92.56 83 GLU A O 1
ATOM 615 N N . TYR A 1 84 ? 2.095 7.410 -5.231 1.00 95.94 84 TYR A N 1
ATOM 616 C CA . TYR A 1 84 ? 1.517 6.580 -4.174 1.00 95.94 84 TYR A CA 1
ATOM 617 C C . TYR A 1 84 ? 1.086 7.423 -2.969 1.00 95.94 84 TYR A C 1
ATOM 619 O O . TYR A 1 84 ? 0.002 7.193 -2.432 1.00 95.94 84 TYR A O 1
ATOM 627 N N . ASP A 1 85 ? 1.858 8.447 -2.598 1.00 94.94 85 ASP A N 1
ATOM 628 C CA . ASP A 1 85 ? 1.538 9.314 -1.457 1.00 94.94 85 ASP A CA 1
ATOM 629 C C . ASP A 1 85 ? 0.182 10.008 -1.641 1.00 94.94 85 ASP A C 1
ATOM 631 O O . ASP A 1 85 ? -0.618 10.103 -0.709 1.00 94.94 85 ASP A O 1
ATOM 635 N N . ALA A 1 86 ? -0.130 10.429 -2.871 1.00 96.31 86 ALA A N 1
ATOM 636 C CA . ALA A 1 86 ? -1.423 11.022 -3.196 1.00 96.31 86 ALA A CA 1
ATOM 637 C C . ALA A 1 86 ? -2.587 10.041 -2.960 1.00 96.31 86 ALA A C 1
ATOM 639 O O . ALA A 1 86 ? -3.614 10.435 -2.394 1.00 96.31 86 ALA A O 1
ATOM 640 N N . LEU A 1 87 ? -2.418 8.769 -3.341 1.00 97.88 87 LEU A N 1
ATOM 641 C CA . LEU A 1 87 ? -3.412 7.713 -3.120 1.00 97.88 87 LEU A CA 1
ATOM 642 C C . LEU A 1 87 ? -3.547 7.348 -1.642 1.00 97.88 87 LEU A C 1
ATOM 644 O O . LEU A 1 87 ? -4.663 7.172 -1.157 1.00 97.88 87 LEU A O 1
ATOM 648 N N . LEU A 1 88 ? -2.432 7.262 -0.916 1.00 97.81 88 LEU A N 1
ATOM 649 C CA . LEU A 1 88 ? -2.438 6.993 0.517 1.00 97.81 88 LEU A CA 1
ATOM 650 C C . LEU A 1 88 ? -3.193 8.095 1.265 1.00 97.81 88 LEU A C 1
ATOM 652 O O . LEU A 1 88 ? -4.122 7.807 2.017 1.00 97.81 88 LEU A O 1
ATOM 656 N N . LEU A 1 89 ? -2.865 9.362 0.999 1.00 97.19 89 LEU A N 1
ATOM 657 C CA . LEU A 1 89 ? -3.539 10.505 1.614 1.00 97.19 89 LEU A CA 1
ATOM 658 C C . LEU A 1 89 ? -5.024 10.577 1.228 1.00 97.19 89 LEU A C 1
ATOM 660 O O . LEU A 1 89 ? -5.853 10.978 2.046 1.00 97.19 89 LEU A O 1
ATOM 664 N N . GLN A 1 90 ? -5.381 10.192 -0.001 1.00 97.94 90 GLN A N 1
ATOM 665 C CA . GLN A 1 90 ? -6.779 10.054 -0.409 1.00 97.94 90 GLN A CA 1
ATOM 666 C C . GLN A 1 90 ? -7.495 8.979 0.414 1.00 97.94 90 GLN A C 1
ATOM 668 O O . GLN A 1 90 ? -8.526 9.278 1.016 1.00 97.94 90 GLN A O 1
ATOM 673 N N . ALA A 1 91 ? -6.931 7.773 0.502 1.00 98.12 91 ALA A N 1
ATOM 674 C CA . ALA A 1 91 ? -7.504 6.679 1.279 1.00 98.12 91 ALA A CA 1
ATOM 675 C C . ALA A 1 91 ? -7.638 7.046 2.766 1.00 98.12 91 ALA A C 1
ATOM 677 O O . ALA A 1 91 ? -8.651 6.735 3.389 1.00 98.12 91 ALA A O 1
ATOM 678 N N . MET A 1 92 ? -6.658 7.756 3.334 1.00 98.31 92 MET A N 1
ATOM 679 C CA . MET A 1 92 ? -6.733 8.260 4.706 1.00 98.31 92 MET A CA 1
ATOM 680 C C . MET A 1 92 ? -7.924 9.207 4.891 1.00 98.31 92 MET A C 1
ATOM 682 O O . MET A 1 92 ? -8.745 8.978 5.779 1.00 98.31 92 MET A O 1
ATOM 686 N N . ARG A 1 93 ? -8.084 10.214 4.018 1.00 98.19 93 ARG A N 1
ATOM 687 C CA . ARG A 1 93 ? -9.218 11.157 4.079 1.00 98.19 93 ARG A CA 1
ATOM 688 C C . ARG A 1 93 ? -10.566 10.452 3.948 1.00 98.19 93 ARG A C 1
ATOM 690 O O . ARG A 1 93 ? -11.450 10.677 4.768 1.00 98.19 93 ARG A O 1
ATOM 697 N N . GLU A 1 94 ? -10.714 9.578 2.954 1.00 97.62 94 GLU A N 1
ATOM 698 C CA . GLU A 1 94 ? -11.964 8.850 2.689 1.00 97.62 94 GLU A CA 1
ATOM 699 C C . GLU A 1 94 ? -12.358 7.911 3.835 1.00 97.62 94 GLU A C 1
ATOM 701 O O . GLU A 1 94 ? -13.540 7.635 4.044 1.00 97.62 94 GLU A O 1
ATOM 706 N N . ARG A 1 95 ? -11.375 7.409 4.590 1.00 97.44 95 ARG A N 1
ATOM 707 C CA . ARG A 1 95 ? -11.597 6.473 5.697 1.00 97.44 95 ARG A CA 1
ATOM 708 C C . ARG A 1 95 ? -11.529 7.127 7.078 1.00 97.44 95 ARG A C 1
ATOM 710 O O . ARG A 1 95 ? -11.670 6.403 8.064 1.00 97.44 95 ARG A O 1
ATOM 717 N N . GLY A 1 96 ? -11.346 8.446 7.157 1.00 97.44 96 GLY A N 1
ATOM 718 C CA . GLY A 1 96 ? -11.260 9.193 8.416 1.00 97.44 96 GLY A CA 1
ATOM 719 C C . GLY A 1 96 ? -10.013 8.865 9.243 1.00 97.44 96 GLY A C 1
ATOM 720 O O . GLY A 1 96 ? -10.095 8.804 10.468 1.00 97.44 96 GLY A O 1
ATOM 721 N N . VAL A 1 97 ? -8.890 8.591 8.577 1.00 98.19 97 VAL A N 1
ATOM 722 C CA . VAL A 1 97 ? -7.581 8.347 9.197 1.00 98.19 97 VAL A CA 1
ATOM 723 C C . VAL A 1 97 ? -6.815 9.661 9.305 1.00 98.19 97 VAL A C 1
ATOM 725 O O . VAL A 1 97 ? -6.750 10.433 8.352 1.00 98.19 97 VAL A O 1
ATOM 728 N N . GLU A 1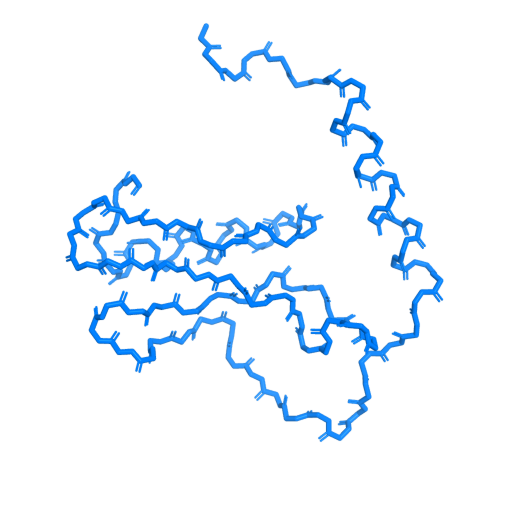 98 ? -6.221 9.897 10.465 1.00 96.81 98 GLU A N 1
ATOM 729 C CA . GLU A 1 98 ? -5.495 11.117 10.821 1.00 96.81 98 GLU A CA 1
ATOM 730 C C . GLU A 1 98 ? -4.033 10.858 11.161 1.00 96.81 98 GLU A C 1
ATOM 732 O O . GLU A 1 98 ? -3.227 11.785 11.082 1.00 96.81 98 GLU A O 1
ATOM 737 N N . ARG A 1 99 ? -3.707 9.624 11.561 1.00 87.69 99 ARG A N 1
ATOM 738 C CA . ARG A 1 99 ? -2.351 9.161 11.851 1.00 87.69 99 ARG A CA 1
ATOM 739 C C . ARG A 1 99 ? -2.165 7.719 11.412 1.00 87.69 99 ARG A C 1
ATOM 741 O O . ARG A 1 99 ? -3.123 6.925 11.582 1.00 87.69 99 ARG A O 1
#